Protein 7VQV (pdb70)

Solvent-accessible surface area: 7034 Å² total; per-residue (Å²): 190,151,162,158,149,177,113,79,44,5,78,74,7,120,36,46,128,47,2,55,116,23,6,66,91,100,58,5,1,0,0,1,0,31,7,107,140,18,43,69,0,83,131,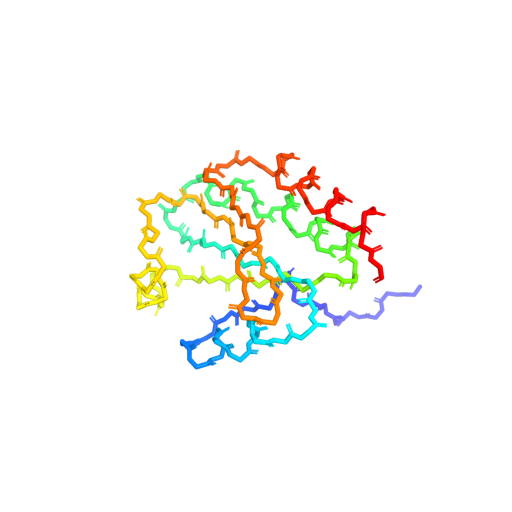11,51,86,40,1,63,121,1,20,94,95,16,115,93,10,41,9,0,34,0,24,11,98,161,11,64,69,0,14,142,119,44,100,20,165,56,59,2,6,6,10,0,0,76,57,43,114,104,79,28,68,4,69,23,38,122,25,106,51,4,59,89,68,0,76,76,44,38,169,113,82,215

Nearest PDB structures (foldseek):
  7vqv-assembly1_A  TM=1.009E+00  e=2.881E-25  synthetic construct
  7vql-assembly1_A  TM=9.375E-01  e=1.207E-21  synthetic construct
  7vu4-assembly1_A  TM=9.635E-01  e=1.104E-18  synthetic construct
  1r26-assembly1_A  TM=9.769E-01  e=4.269E-16  Trypanosoma brucei brucei
  3f3r-assembly1_A  TM=9.712E-01  e=1.912E-12  Saccharomyces cerevisiae

Sequence (115 aa):
VLEEDREPDFIEVNSLEEFDEIMSSMDILTVAWFWAEDCGPCKLIEEPLRKMAEEFPNVVFARVDADKNPEIVKKLNIKSLPTAVIARSGEYLGDVVGARPDLLREKVENILKNLE

Structure (mmCIF, N/CA/C/O backbone):
data_7VQV
#
_entry.id   7VQV
#
_cell.length_a   41.516
_cell.length_b   50.458
_cell.length_c   64.699
_cell.angle_alpha   90.000
_cell.angle_beta   90.000
_cell.angle_gamma   90.000
#
_symmetry.space_group_name_H-M   'P 21 21 21'
#
loop_
_entity.id
_entity.type
_entity.pdbx_description
1 polymer 'de novo designed protein'
2 non-polymer GLYCEROL
3 water water
#
loop_
_atom_site.group_PDB
_atom_site.id
_atom_site.type_symbol
_atom_site.label_atom_id
_atom_site.label_alt_id
_atom_site.label_comp_id
_atom_site.label_asym_id
_atom_site.label_entity_id
_atom_site.label_seq_id
_atom_site.pdbx_PDB_ins_code
_atom_site.Cartn_x
_atom_site.Cartn_y
_atom_site.Cartn_z
_atom_site.occupancy
_atom_site.B_iso_or_equiv
_atom_site.auth_seq_id
_atom_site.auth_comp_id
_atom_site.auth_asym_id
_atom_site.auth_atom_id
_atom_site.pdbx_PDB_model_num
ATOM 1 N N . VAL A 1 1 ? 9.613 -0.497 38.205 1.00 80.70 1 VAL A N 1
ATOM 2 C CA . VAL A 1 1 ? 8.258 0.129 38.212 1.00 78.27 1 VAL A CA 1
ATOM 3 C C . VAL A 1 1 ? 7.415 -0.547 37.122 1.00 79.79 1 VAL A C 1
ATOM 4 O O . VAL A 1 1 ? 7.865 -0.599 35.960 1.00 70.51 1 VAL A O 1
ATOM 8 N N . LEU A 1 2 ? 6.245 -1.069 37.496 1.00 86.86 2 LEU A N 1
ATOM 9 C CA . LEU A 1 2 ? 5.361 -1.870 36.607 1.00 93.80 2 LEU A CA 1
ATOM 10 C C . LEU A 1 2 ? 3.931 -1.326 36.696 1.00 93.30 2 LEU A C 1
ATOM 11 O O . LEU A 1 2 ? 3.080 -2.009 37.301 1.00 99.27 2 LEU A O 1
ATOM 16 N N . GLU A 1 3 ? 3.678 -0.142 36.129 1.00 90.89 3 GLU A N 1
ATOM 17 C CA . GLU A 1 3 ? 2.295 0.382 35.964 1.00 92.71 3 GLU A CA 1
ATOM 18 C C . GLU A 1 3 ? 1.636 -0.422 34.839 1.00 91.37 3 GLU A C 1
ATOM 19 O O . GLU A 1 3 ? 2.284 -0.602 33.788 1.00 81.48 3 GLU A O 1
ATOM 25 N N . GLU A 1 4 ? 0.393 -0.860 35.071 1.00 95.01 4 GLU A N 1
ATOM 26 C CA . GLU A 1 4 ? -0.241 -2.050 34.440 1.00 92.90 4 GLU A CA 1
ATOM 27 C C . GLU A 1 4 ? -1.226 -1.616 33.345 1.00 92.73 4 GLU A C 1
ATOM 28 O O . GLU A 1 4 ? -2.347 -1.183 33.682 1.00 94.69 4 GLU A O 1
ATOM 34 N N . ASP A 1 5 ? -0.804 -1.747 32.085 1.00 89.34 5 ASP A N 1
ATOM 35 C CA . ASP A 1 5 ? -1.606 -1.507 30.856 1.00 82.14 5 ASP A CA 1
ATOM 36 C C . ASP A 1 5 ? -0.914 -2.283 29.730 1.00 76.18 5 ASP A C 1
ATOM 37 O O . ASP A 1 5 ? 0.198 -1.881 29.353 1.00 79.62 5 ASP A O 1
ATOM 42 N N . ARG A 1 6 ? -1.512 -3.380 29.251 1.00 75.20 6 ARG A N 1
ATOM 43 C CA . ARG A 1 6 ? -0.794 -4.423 28.461 1.00 68.36 6 ARG A CA 1
ATOM 44 C C . ARG A 1 6 ? -1.096 -4.277 26.956 1.00 57.00 6 ARG A C 1
ATOM 45 O O . ARG A 1 6 ? -2.290 -4.134 26.568 1.00 52.63 6 ARG A O 1
ATOM 53 N N . GLU A 1 7 ? -0.039 -4.330 26.135 1.00 46.54 7 GLU A N 1
ATOM 54 C CA . GLU A 1 7 ? -0.133 -4.397 24.652 1.00 45.52 7 GLU A CA 1
ATOM 55 C C . GLU A 1 7 ? -0.870 -5.686 24.300 1.00 40.86 7 GLU A C 1
ATOM 56 O O . GLU A 1 7 ? -0.754 -6.699 24.995 1.00 41.54 7 GLU A O 1
ATOM 62 N N . PRO A 1 8 ? -1.683 -5.669 23.229 1.00 40.74 8 PRO A N 1
ATOM 63 C CA . PRO A 1 8 ? -2.353 -6.884 22.782 1.00 38.44 8 PRO A CA 1
ATOM 64 C C . PRO A 1 8 ? -1.317 -7.941 22.365 1.00 32.19 8 PRO A C 1
ATOM 65 O O . PRO A 1 8 ? -0.199 -7.599 21.941 1.00 31.74 8 PRO A O 1
ATOM 69 N N . ASP A 1 9 ? -1.680 -9.222 22.458 1.00 31.75 9 ASP A N 1
ATOM 70 C CA . ASP A 1 9 ? -0.754 -10.287 22.008 1.00 31.18 9 ASP A CA 1
ATOM 71 C C . ASP A 1 9 ? -0.462 -10.109 20.511 1.00 30.46 9 ASP A C 1
ATOM 72 O O . ASP A 1 9 ? 0.720 -10.316 20.116 1.00 31.32 9 ASP A O 1
ATOM 77 N N . PHE A 1 10 ? -1.500 -9.695 19.752 1.00 27.95 10 PHE A N 1
ATOM 78 C CA . PHE A 1 10 ? -1.473 -9.549 18.273 1.00 25.14 10 PHE A CA 1
ATOM 79 C C . PHE A 1 10 ? -2.316 -8.329 17.926 1.00 23.46 10 PHE A C 1
ATOM 80 O O . PHE A 1 10 ? -3.122 -7.963 18.773 1.00 27.56 10 PHE A O 1
ATOM 88 N N . ILE A 1 11 ? -2.264 -7.890 16.675 1.00 21.39 11 ILE A N 1
ATOM 89 C CA . ILE A 1 11 ? -3.336 -7.048 16.094 1.00 22.90 11 ILE A CA 1
ATOM 90 C C . ILE A 1 11 ? -4.506 -8.010 15.879 1.00 21.29 11 ILE A C 1
ATOM 91 O O . ILE A 1 11 ? -4.390 -8.939 15.024 1.00 21.44 11 ILE A O 1
ATOM 96 N N . GLU A 1 12 ? -5.605 -7.907 16.606 1.00 19.64 12 GLU A N 1
ATOM 97 C CA . GLU A 1 12 ? -6.742 -8.818 16.492 1.00 19.93 12 GLU A CA 1
ATOM 98 C C . GLU A 1 12 ? -7.625 -8.299 15.367 1.00 22.94 12 GLU A C 1
ATOM 99 O O . GLU A 1 12 ? -8.325 -7.284 15.524 1.00 24.97 12 GLU A O 1
ATOM 105 N N . VAL A 1 13 ? -7.616 -8.968 14.229 1.00 18.10 13 VAL A N 1
ATOM 106 C CA . VAL A 1 13 ? -8.356 -8.554 13.012 1.00 18.56 13 VAL A CA 1
ATOM 107 C C . VAL A 1 13 ? -9.865 -8.718 13.226 1.00 20.86 13 VAL A C 1
ATOM 108 O O . VAL A 1 13 ? -10.274 -9.756 13.724 1.00 23.99 13 VAL A O 1
ATOM 112 N N . ASN A 1 14 ? -10.629 -7.668 12.890 1.00 21.42 14 ASN A N 1
ATOM 113 C CA . ASN A 1 14 ? -12.088 -7.642 13.143 1.00 26.96 14 ASN A CA 1
ATOM 114 C C . ASN A 1 14 ? -12.877 -7.673 11.843 1.00 25.27 14 ASN A C 1
ATOM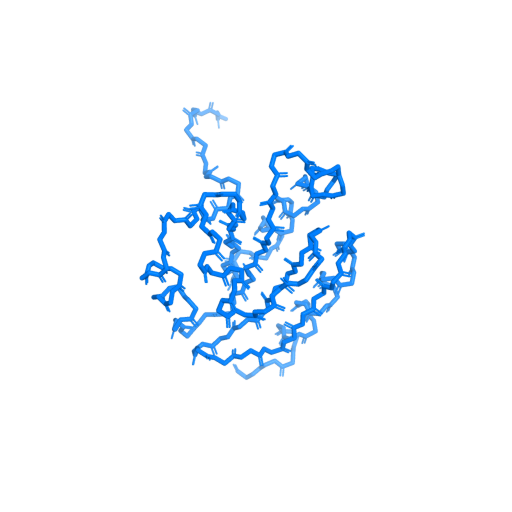 115 O O . ASN A 1 14 ? -14.099 -7.884 11.929 1.00 26.65 14 ASN A O 1
ATOM 120 N N . SER A 1 15 ? -12.264 -7.478 10.691 1.00 21.28 15 SER A N 1
ATOM 121 C CA . SER A 1 15 ? -12.997 -7.437 9.415 1.00 20.04 15 SER A CA 1
ATOM 122 C C . SER A 1 15 ? -12.084 -7.742 8.242 1.00 21.83 15 SER A C 1
ATOM 123 O O . SER A 1 15 ? -10.856 -7.606 8.303 1.00 19.55 15 SER A O 1
ATOM 126 N N . LEU A 1 16 ? -12.674 -8.094 7.122 1.00 22.19 16 LEU A N 1
ATOM 127 C CA . LEU A 1 16 ? -11.920 -8.290 5.885 1.00 21.15 16 LEU A CA 1
ATOM 128 C C . LEU A 1 16 ? -11.310 -6.960 5.431 1.00 19.83 16 LEU A C 1
ATOM 129 O O . LEU A 1 16 ? -10.170 -6.921 4.980 1.00 22.05 16 LEU A O 1
AT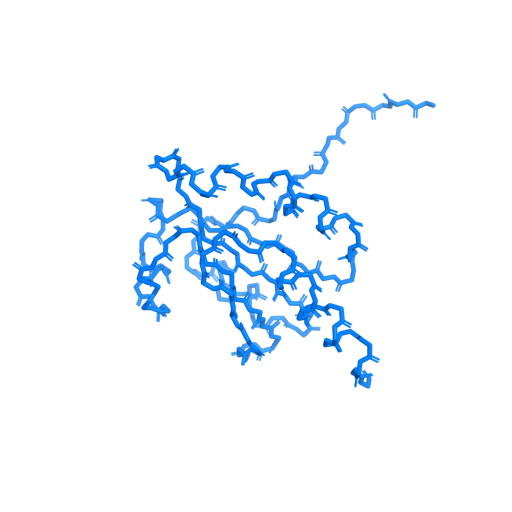OM 134 N N . GLU A 1 17 ? -12.049 -5.857 5.555 1.00 23.16 17 GLU A N 1
ATOM 135 C CA . GLU A 1 17 ? -11.510 -4.517 5.190 1.00 23.55 17 GLU A CA 1
ATOM 136 C C . GLU A 1 17 ? -10.237 -4.225 5.993 1.00 21.64 17 GLU A C 1
ATOM 137 O O . GLU A 1 17 ? -9.249 -3.750 5.426 1.00 22.21 17 GLU A O 1
ATOM 143 N N . GLU A 1 18 ? -10.318 -4.493 7.288 1.00 21.28 18 GLU A N 1
ATOM 144 C CA . GLU A 1 18 ? -9.149 -4.250 8.165 1.00 19.60 18 GLU A CA 1
ATOM 145 C C . GLU A 1 18 ? -7.990 -5.153 7.740 1.00 18.22 18 GLU A C 1
ATOM 146 O O . GLU A 1 18 ? -6.833 -4.705 7.661 1.00 18.71 18 GLU A O 1
ATOM 152 N N . PHE A 1 19 ? -8.261 -6.430 7.503 1.00 18.17 19 PHE A N 1
ATOM 153 C CA . PHE A 1 19 ? -7.252 -7.365 6.997 1.00 17.04 19 PHE A CA 1
ATOM 154 C C . PHE A 1 19 ? -6.528 -6.816 5.769 1.00 17.79 19 PHE A C 1
ATOM 155 O O . PHE A 1 19 ? -5.318 -6.776 5.730 1.00 17.80 19 PHE A O 1
ATOM 163 N N . ASP A 1 20 ? -7.314 -6.418 4.792 1.00 20.14 20 ASP A N 1
ATOM 164 C CA . ASP A 1 20 ? -6.716 -5.952 3.529 1.00 21.92 20 ASP A CA 1
ATOM 165 C C . 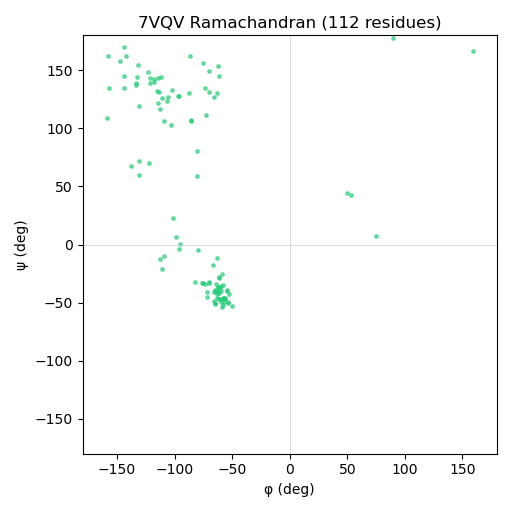ASP A 1 20 ? -5.919 -4.687 3.787 1.00 20.98 20 ASP A C 1
ATOM 166 O O . ASP A 1 20 ? -4.852 -4.548 3.236 1.00 22.66 20 ASP A O 1
ATOM 171 N N . GLU A 1 21 ? -6.394 -3.782 4.640 1.00 20.77 21 GLU A N 1
ATOM 172 C CA . GLU A 1 21 ? -5.633 -2.552 4.971 1.00 22.80 21 GLU A CA 1
ATOM 173 C C . GLU A 1 21 ? -4.295 -2.940 5.605 1.00 21.37 21 GLU A C 1
ATOM 174 O O . GLU A 1 21 ? -3.205 -2.405 5.247 1.00 22.17 21 GLU A O 1
ATOM 180 N N . ILE A 1 22 ? -4.293 -3.860 6.574 1.00 18.39 22 ILE A N 1
ATOM 181 C CA . ILE A 1 22 ? -3.032 -4.278 7.230 1.00 19.62 22 ILE A CA 1
ATOM 182 C C . ILE A 1 22 ? -2.077 -4.842 6.163 1.00 19.60 22 ILE A C 1
ATOM 183 O O . ILE A 1 22 ? -0.897 -4.494 6.121 1.00 20.95 22 ILE A O 1
ATOM 188 N N . MET A 1 23 ? -2.552 -5.809 5.408 1.00 20.33 23 MET A N 1
ATOM 189 C CA . MET A 1 23 ? -1.662 -6.538 4.489 1.00 21.39 23 MET A CA 1
ATOM 190 C C . MET A 1 23 ? -1.147 -5.628 3.358 1.00 23.73 23 MET A C 1
ATOM 191 O O . MET A 1 23 ? -0.101 -5.952 2.795 1.00 23.52 23 MET A O 1
ATOM 196 N N . SER A 1 24 ? -1.792 -4.487 3.122 1.00 20.96 24 SER A N 1
ATOM 197 C CA A SER A 1 24 ? -1.407 -3.482 2.079 0.50 22.46 24 SER A CA 1
ATOM 198 C CA B SER A 1 24 ? -1.345 -3.546 2.048 0.50 24.09 24 SER A CA 1
ATOM 199 C C . SER A 1 24 ? -0.203 -2.635 2.503 1.00 24.18 24 SER A C 1
ATOM 200 O O . SER A 1 24 ? 0.427 -1.992 1.622 1.00 25.77 24 SER A O 1
ATOM 205 N N . MET A 1 25 ? 0.128 -2.613 3.775 1.00 23.28 25 MET A N 1
ATOM 206 C CA . MET A 1 25 ? 1.166 -1.715 4.312 1.00 24.85 25 MET A CA 1
ATOM 207 C C . MET A 1 25 ? 2.557 -2.160 3.826 1.00 24.47 25 MET A C 1
ATOM 208 O O . MET A 1 25 ? 2.787 -3.393 3.678 1.00 23.67 25 MET A O 1
ATOM 213 N N . ASP A 1 26 ? 3.462 -1.200 3.670 1.00 24.97 26 ASP A N 1
ATOM 214 C CA . ASP A 1 26 ? 4.903 -1.413 3.363 1.00 25.38 26 ASP A CA 1
ATOM 215 C C . ASP A 1 26 ? 5.651 -1.761 4.634 1.00 27.90 26 ASP A C 1
ATOM 216 O O . ASP A 1 26 ? 6.579 -1.084 5.023 1.00 29.26 26 ASP A O 1
ATOM 221 N N . ILE A 1 27 ? 5.224 -2.851 5.280 1.00 21.54 27 ILE A N 1
ATOM 222 C CA . ILE A 1 27 ? 5.736 -3.344 6.563 1.00 23.33 27 ILE A CA 1
ATOM 223 C C . ILE A 1 27 ? 5.688 -4.862 6.413 1.00 20.67 27 ILE A C 1
ATOM 224 O O . ILE A 1 27 ? 4.658 -5.361 5.916 1.00 20.55 27 ILE A O 1
ATOM 229 N N . LEU A 1 28 ? 6.742 -5.527 6.810 1.00 20.20 28 LEU A N 1
ATOM 230 C CA . LEU A 1 28 ? 6.687 -7.005 6.825 1.00 19.83 28 LEU 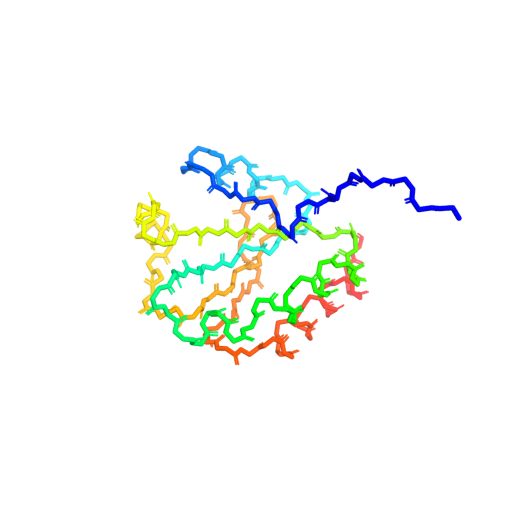A CA 1
ATOM 231 C C . LEU A 1 28 ? 5.601 -7.367 7.843 1.00 18.51 28 LEU A C 1
ATOM 232 O O . LEU A 1 28 ? 5.626 -6.888 8.994 1.00 21.13 28 LEU A O 1
ATOM 237 N N . THR A 1 29 ? 4.702 -8.239 7.423 1.00 18.58 29 THR A N 1
ATOM 238 C CA . THR A 1 29 ? 3.490 -8.593 8.224 1.00 18.01 29 THR A CA 1
ATOM 239 C C . THR A 1 29 ? 3.320 -10.123 8.242 1.00 17.60 29 THR A C 1
ATOM 240 O O . THR A 1 29 ? 3.535 -10.782 7.228 1.00 17.63 29 THR A O 1
ATOM 244 N N . VAL A 1 30 ? 2.998 -10.664 9.420 1.00 16.44 30 VAL A N 1
ATOM 245 C CA . VAL A 1 30 ? 2.588 -12.076 9.594 1.00 16.46 30 VAL A CA 1
ATOM 246 C C . VAL A 1 30 ? 1.128 -12.066 10.046 1.00 16.11 30 VAL A C 1
ATOM 247 O O . VAL A 1 30 ? 0.846 -11.424 11.096 1.00 18.79 30 VAL A O 1
ATOM 251 N N . ALA A 1 31 ? 0.273 -12.714 9.299 1.00 16.24 31 ALA A N 1
ATOM 252 C CA . ALA A 1 31 ? -1.112 -12.935 9.719 1.00 15.68 31 ALA A CA 1
ATOM 253 C C . ALA A 1 31 ? -1.291 -14.407 10.003 1.00 17.49 31 ALA A C 1
ATOM 254 O O . ALA A 1 31 ? -0.942 -15.191 9.110 1.00 17.41 31 ALA A O 1
ATOM 256 N N . TRP A 1 32 ? -1.774 -14.748 11.177 1.00 16.15 32 TRP A N 1
ATOM 257 C CA . TRP A 1 32 ? -1.989 -16.166 11.453 1.00 15.97 32 TRP A CA 1
ATOM 258 C C . TRP A 1 32 ? -3.438 -16.413 11.829 1.00 16.04 32 TRP A C 1
ATOM 259 O O . TRP A 1 32 ? -4.124 -15.499 12.313 1.00 15.75 32 TRP A O 1
ATOM 270 N N . PHE A 1 33 ? -3.907 -17.595 11.472 1.00 16.44 33 PHE A N 1
ATOM 271 C CA . PHE A 1 33 ? -5.315 -18.022 11.515 1.00 16.12 33 PHE A CA 1
ATOM 272 C C . PHE A 1 33 ? -5.501 -18.991 12.662 1.00 18.16 33 PHE A C 1
ATOM 273 O O . PHE A 1 33 ? -4.795 -20.009 12.722 1.00 17.78 33 PHE A O 1
ATOM 281 N N . TRP A 1 34 ? -6.419 -18.651 13.541 1.00 18.31 34 TRP A N 1
ATOM 282 C CA . TRP A 1 34 ? -6.669 -19.301 14.839 1.00 18.87 34 TRP A CA 1
ATOM 283 C C . TRP A 1 34 ? -8.152 -19.576 14.996 1.00 19.87 34 TRP A C 1
ATOM 284 O O . TRP A 1 34 ? -8.981 -18.858 14.482 1.00 20.30 34 TRP A O 1
ATOM 295 N N . ALA A 1 35 ? -8.477 -20.568 15.799 1.00 20.82 35 ALA A N 1
ATOM 296 C CA . ALA A 1 35 ? -9.873 -20.810 16.235 1.00 22.48 35 ALA A CA 1
ATOM 297 C C . ALA A 1 35 ? -9.839 -21.312 17.686 1.00 23.50 35 ALA A C 1
ATOM 298 O O . ALA A 1 35 ? -8.933 -22.111 18.055 1.00 24.65 35 ALA A O 1
ATOM 300 N N . GLU A 1 36 ? -10.851 -20.919 18.445 1.00 27.18 36 GLU A N 1
ATOM 301 C CA . GLU A 1 36 ? -10.997 -21.300 19.876 1.00 28.30 36 GLU A CA 1
ATOM 302 C C . GLU A 1 36 ? -11.039 -22.826 20.006 1.00 26.85 36 GLU A C 1
ATOM 303 O O . GLU A 1 36 ? -10.510 -23.310 21.021 1.00 29.62 36 GLU A O 1
ATOM 309 N N . ASP A 1 37 ? -11.620 -23.571 19.068 1.00 25.02 37 ASP A N 1
ATOM 310 C CA . ASP A 1 37 ? -11.784 -25.047 19.193 1.00 29.17 37 ASP A CA 1
ATOM 311 C C . ASP A 1 37 ? -10.729 -25.805 18.372 1.00 24.01 37 ASP A C 1
ATOM 312 O O . ASP A 1 37 ? -10.996 -26.922 17.900 1.00 28.30 37 ASP A O 1
ATOM 317 N N . CYS A 1 38 ? -9.608 -25.160 18.079 1.00 24.85 38 CYS A N 1
ATOM 318 C CA . CYS A 1 38 ? -8.448 -25.749 17.345 1.00 22.05 38 CYS A CA 1
ATOM 319 C C . CYS A 1 38 ? -7.295 -25.939 18.327 1.00 21.43 38 CYS A C 1
ATOM 320 O O . CYS A 1 38 ? -6.690 -24.964 18.848 1.00 22.11 38 CYS A O 1
ATOM 323 N N . GLY A 1 39 ? -7.044 -27.201 18.710 1.00 22.48 39 GLY A N 1
ATOM 324 C CA . GLY A 1 39 ? -6.006 -27.491 19.698 1.00 21.42 39 GLY A CA 1
ATOM 325 C C . GLY A 1 39 ? -4.615 -26.986 19.269 1.00 18.92 39 GLY A C 1
ATOM 326 O O . GLY A 1 39 ? -3.984 -26.316 20.059 1.00 21.11 39 GLY A O 1
ATOM 327 N N . PRO A 1 40 ? -4.167 -27.355 18.051 1.00 20.95 40 PRO A N 1
ATOM 328 C CA . PRO A 1 40 ? -2.846 -26.911 17.584 1.00 21.38 40 PRO A CA 1
ATOM 329 C C . PRO A 1 40 ? -2.754 -25.384 17.478 1.00 22.85 40 PRO A C 1
ATOM 330 O O . PRO A 1 40 ? -1.665 -24.866 17.706 1.00 22.50 40 PRO A O 1
ATOM 334 N N . CYS A 1 41 ? -3.864 -24.700 17.237 1.00 21.70 41 CYS A N 1
ATOM 335 C CA . CYS A 1 41 ? -3.879 -23.207 17.238 1.00 23.55 41 CYS A CA 1
ATOM 336 C C . CYS A 1 41 ? -3.570 -22.688 18.629 1.00 21.30 41 CYS A C 1
ATOM 337 O O . CYS A 1 41 ? -2.782 -21.770 18.776 1.00 23.96 41 CYS A O 1
ATOM 340 N N . LYS A 1 42 ? -4.270 -23.191 19.659 1.00 21.37 42 LYS A N 1
ATOM 341 C CA . LYS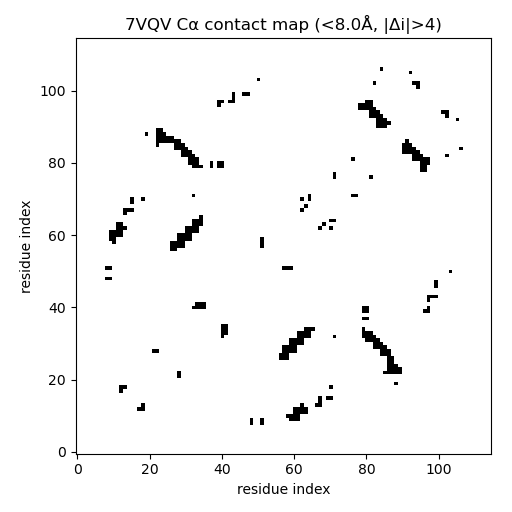 A 1 42 ? -4.023 -22.792 21.046 1.00 22.48 42 LYS A CA 1
ATOM 342 C C . LYS A 1 42 ? -2.612 -23.157 21.474 1.00 21.33 42 LYS A C 1
ATOM 343 O O . LYS A 1 42 ? -2.018 -22.419 22.233 1.00 23.01 42 LYS A O 1
ATOM 349 N N . LEU A 1 43 ? -2.121 -24.306 21.001 1.00 21.99 43 LEU A N 1
ATOM 350 C CA . LEU A 1 43 ? -0.753 -24.801 21.345 1.00 23.19 43 LEU A CA 1
ATOM 351 C C . LEU A 1 43 ? 0.273 -23.721 21.015 1.00 23.91 43 LEU A C 1
ATOM 352 O O . LEU A 1 43 ? 1.181 -23.528 21.814 1.00 23.68 43 LEU A O 1
ATOM 357 N N . ILE A 1 44 ? 0.129 -23.007 19.888 1.00 21.91 44 ILE A N 1
ATOM 358 C CA . ILE A 1 44 ? 1.220 -22.107 19.435 1.00 21.45 44 ILE A CA 1
ATOM 359 C C . ILE A 1 44 ? 0.946 -20.649 19.824 1.00 22.74 44 ILE A C 1
ATOM 360 O O . ILE A 1 44 ? 1.738 -19.803 19.383 1.00 22.29 44 ILE A O 1
ATOM 365 N N . GLU A 1 45 ? -0.094 -20.348 20.591 1.00 22.27 45 GLU A N 1
ATOM 366 C CA . GLU A 1 45 ? -0.412 -18.952 21.013 1.00 23.35 45 GLU A CA 1
ATOM 367 C C . GLU A 1 45 ? 0.790 -18.301 21.679 1.00 24.32 45 GLU A C 1
ATOM 368 O O . GLU A 1 45 ? 1.188 -17.207 21.282 1.00 23.72 45 GLU A O 1
ATOM 374 N N . GLU A 1 46 ? 1.403 -18.978 22.654 1.00 26.56 46 GLU A N 1
ATOM 375 C CA . GLU A 1 46 ? 2.493 -18.345 23.434 1.00 30.84 46 GLU A CA 1
ATOM 376 C C . GLU A 1 46 ? 3.750 -18.210 22.581 1.00 26.72 46 GLU A C 1
ATOM 377 O O . GLU A 1 46 ? 4.351 -17.137 22.567 1.00 26.39 46 GLU A O 1
ATOM 383 N N . PRO A 1 47 ? 4.200 -19.229 21.804 1.00 25.59 47 PRO A N 1
ATOM 384 C CA . PRO A 1 47 ? 5.312 -19.041 20.886 1.00 25.43 47 PRO A CA 1
ATOM 385 C C . PRO A 1 47 ? 5.076 -17.865 19.929 1.00 27.15 47 PRO A C 1
ATOM 386 O O . PRO A 1 47 ? 5.980 -17.132 19.659 1.00 25.50 47 PRO A O 1
ATOM 390 N N . LEU A 1 48 ? 3.839 -17.691 19.439 1.00 22.92 48 LEU A N 1
ATOM 391 C CA . LEU A 1 48 ? 3.621 -16.566 18.495 1.00 22.08 48 LEU A CA 1
ATOM 392 C C . LEU A 1 48 ? 3.587 -15.225 19.229 1.00 20.62 48 LEU A C 1
ATOM 393 O O . LEU A 1 48 ? 4.121 -14.266 18.676 1.00 21.43 48 LEU A O 1
ATOM 398 N N . ARG A 1 49 ? 3.090 -15.158 20.448 1.00 24.65 49 ARG A N 1
ATOM 399 C CA . ARG A 1 49 ? 3.116 -13.925 21.273 1.00 25.72 49 ARG A CA 1
ATOM 400 C C . ARG A 1 49 ? 4.582 -13.525 21.499 1.00 24.90 49 ARG A C 1
ATOM 401 O O . ARG A 1 49 ? 4.916 -12.349 21.334 1.00 27.05 49 ARG A O 1
ATOM 409 N N . LYS A 1 50 ? 5.424 -14.483 21.873 1.00 26.88 50 LYS A N 1
ATOM 410 C CA . LYS A 1 50 ? 6.872 -14.247 22.078 1.00 28.82 50 LYS A CA 1
ATOM 411 C C . LYS A 1 50 ? 7.551 -13.802 20.789 1.00 27.69 50 LYS A C 1
ATOM 412 O O . LYS A 1 50 ? 8.375 -12.861 20.833 1.00 29.72 50 LYS A O 1
ATOM 418 N N . MET A 1 51 ? 7.191 -14.420 19.661 1.00 26.46 51 MET A N 1
ATOM 419 C CA . MET A 1 51 ? 7.777 -14.098 18.361 1.00 23.96 51 MET A CA 1
ATOM 420 C C . MET A 1 51 ? 7.463 -12.629 18.004 1.00 24.07 51 MET A C 1
ATOM 421 O O . MET A 1 51 ? 8.354 -11.930 17.478 1.00 23.75 51 MET A O 1
ATOM 426 N N . ALA A 1 52 ? 6.267 -12.135 18.300 1.00 24.08 52 ALA A N 1
ATOM 427 C CA . ALA A 1 52 ? 5.908 -10.731 18.003 1.00 26.13 52 ALA A CA 1
ATOM 428 C C . ALA A 1 52 ? 6.784 -9.787 18.827 1.00 28.58 52 ALA A C 1
ATOM 429 O O . ALA A 1 52 ? 7.269 -8.778 18.270 1.00 29.16 52 ALA A O 1
ATOM 431 N N . GLU A 1 53 ? 7.126 -10.212 20.044 1.00 28.78 53 GLU A N 1
ATOM 432 C CA . GLU A 1 53 ? 7.977 -9.370 20.923 1.00 29.45 53 GLU A CA 1
ATOM 433 C C . GLU A 1 53 ? 9.407 -9.415 20.397 1.00 30.69 53 GLU A C 1
ATOM 434 O O . GLU A 1 53 ? 10.109 -8.388 20.497 1.00 32.83 53 GLU A O 1
ATOM 440 N N . GLU A 1 54 ? 9.838 -10.541 19.846 1.00 28.60 54 GLU A N 1
ATOM 441 C CA . GLU A 1 54 ? 11.208 -10.789 19.368 1.00 29.78 54 GLU A CA 1
ATOM 442 C C . GLU A 1 54 ? 11.460 -9.959 18.118 1.00 29.17 54 GLU A C 1
ATOM 443 O O . GLU A 1 54 ? 12.572 -9.578 17.930 1.00 31.39 54 GLU A O 1
ATOM 449 N N . PHE A 1 55 ? 10.434 -9.709 17.266 1.00 25.86 55 PHE A N 1
ATOM 450 C CA . PHE A 1 55 ? 10.547 -8.997 15.978 1.00 27.85 55 PHE A CA 1
ATOM 451 C C . PHE A 1 55 ? 9.624 -7.789 15.987 1.00 29.25 55 PHE A C 1
ATOM 452 O O . PHE A 1 55 ? 8.601 -7.765 15.288 1.00 24.86 55 PHE A O 1
ATOM 460 N N . PRO A 1 56 ? 9.935 -6.743 16.782 1.00 27.28 56 PRO A N 1
ATOM 461 C CA . PRO A 1 56 ? 9.102 -5.547 16.803 1.00 28.95 56 PRO A CA 1
ATOM 462 C C . PRO A 1 56 ? 9.051 -4.790 15.470 1.00 24.18 56 PRO A C 1
ATOM 463 O O . PRO A 1 56 ? 8.146 -4.016 15.330 1.00 26.58 56 PRO A O 1
ATOM 467 N N . ASN A 1 57 ? 9.896 -5.083 14.477 1.00 24.83 57 ASN A N 1
ATOM 468 C CA . ASN A 1 57 ? 9.894 -4.480 13.143 1.00 25.36 57 ASN A CA 1
ATOM 469 C C . ASN A 1 57 ? 8.816 -5.108 12.236 1.00 24.96 57 ASN A C 1
ATOM 470 O O . ASN A 1 57 ? 8.647 -4.684 11.083 1.00 28.96 57 ASN A O 1
ATOM 475 N N . VAL A 1 58 ? 8.138 -6.138 12.750 1.00 21.19 58 VAL A N 1
ATOM 476 C CA . VAL A 1 58 ? 7.156 -6.942 11.995 1.00 20.76 58 VAL A CA 1
ATOM 477 C C . VAL A 1 58 ? 5.800 -6.797 12.664 1.00 19.98 58 VAL A C 1
ATOM 478 O O . VAL A 1 58 ? 5.676 -6.802 13.866 1.00 21.49 58 VAL A O 1
ATOM 482 N N . VAL A 1 59 ? 4.748 -6.680 11.851 1.00 18.33 59 VAL A N 1
ATOM 483 C CA . VAL A 1 59 ? 3.373 -6.668 12.401 1.00 19.84 59 VAL A CA 1
ATOM 484 C C . VAL A 1 59 ? 2.921 -8.122 12.489 1.00 20.16 59 VAL A C 1
ATOM 485 O O . VAL A 1 59 ? 2.941 -8.803 11.439 1.00 19.98 59 VAL A O 1
ATOM 489 N N . PHE A 1 60 ? 2.397 -8.517 13.647 1.00 18.42 60 PHE A N 1
ATOM 490 C CA . PHE A 1 60 ? 1.766 -9.839 13.847 1.00 18.18 60 PHE A CA 1
ATOM 491 C C . PHE A 1 60 ? 0.288 -9.634 14.084 1.00 19.29 60 PHE A C 1
ATOM 492 O O . PHE A 1 60 ? -0.073 -8.980 15.090 1.00 21.26 60 PHE A O 1
ATOM 500 N N . ALA A 1 61 ? -0.522 -10.160 13.165 1.00 16.54 61 ALA A N 1
ATOM 501 C CA . ALA A 1 61 ? -1.980 -10.044 13.222 1.00 17.37 61 ALA A CA 1
ATOM 502 C C . ALA A 1 61 ? -2.590 -11.422 13.340 1.00 17.60 61 ALA A C 1
ATOM 503 O O . ALA A 1 61 ? -2.063 -12.389 12.793 1.00 20.23 61 ALA A O 1
ATOM 505 N N . ARG A 1 62 ? -3.642 -11.529 14.119 1.00 15.70 62 ARG A N 1
ATOM 506 C CA . ARG A 1 62 ? -4.362 -12.785 14.312 1.00 16.27 62 ARG A CA 1
ATOM 507 C C . ARG A 1 62 ? -5.756 -12.637 13.703 1.00 16.67 62 ARG A C 1
ATOM 508 O O . ARG A 1 62 ? -6.523 -11.709 14.069 1.00 17.44 62 ARG A O 1
ATOM 516 N N . VAL A 1 63 ? -6.130 -13.619 12.900 1.00 16.43 63 VAL A N 1
ATOM 517 C CA . VAL A 1 63 ? -7.492 -13.764 12.366 1.00 16.44 63 VAL A CA 1
ATOM 518 C C . VAL A 1 63 ? -8.168 -14.887 13.106 1.00 16.46 63 VAL A C 1
ATOM 519 O O . VAL A 1 63 ? -7.665 -16.015 13.119 1.00 16.73 63 VAL A O 1
ATOM 523 N N . ASP A 1 64 ? -9.342 -14.606 13.657 1.00 18.12 64 ASP A N 1
ATOM 524 C CA . ASP A 1 64 ? -10.197 -15.636 14.271 1.00 18.67 64 ASP A CA 1
ATOM 525 C C . ASP A 1 64 ? -11.036 -16.240 13.151 1.00 17.64 64 ASP A C 1
ATOM 526 O O . ASP A 1 64 ? -11.922 -15.559 12.566 1.00 18.35 64 ASP A O 1
ATOM 531 N N . ALA A 1 65 ? -10.720 -17.471 12.754 1.00 18.35 65 ALA A N 1
ATOM 532 C CA . ALA A 1 65 ? -11.336 -18.136 11.621 1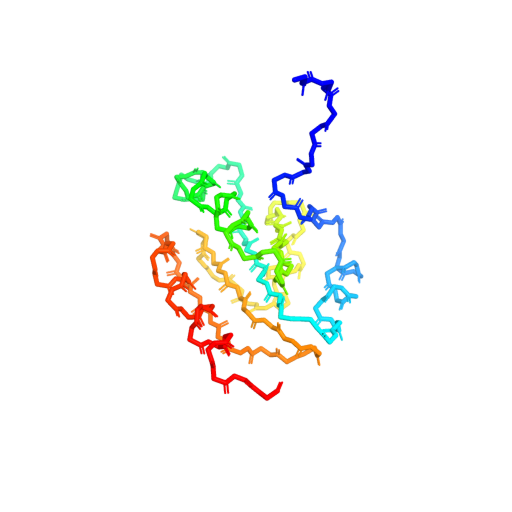.00 18.26 65 ALA A CA 1
ATOM 533 C C . ALA A 1 65 ? -12.844 -18.321 11.835 1.00 19.24 65 ALA A C 1
ATOM 534 O O . ALA A 1 65 ? -13.570 -18.465 10.850 1.00 22.40 65 ALA A O 1
ATOM 536 N N . ASP A 1 66 ? -13.297 -18.444 13.073 1.00 21.56 66 ASP A N 1
ATOM 537 C CA . ASP A 1 66 ? -14.757 -18.580 13.321 1.00 23.53 66 ASP A CA 1
ATOM 538 C C . ASP A 1 66 ? -15.458 -17.247 13.180 1.00 24.54 66 ASP A C 1
ATOM 539 O O . ASP A 1 66 ? -16.594 -17.269 12.714 1.00 28.48 66 ASP A O 1
ATOM 544 N N . LYS A 1 67 ? -14.830 -16.139 13.516 1.00 20.90 67 LYS A N 1
ATOM 545 C CA . LYS A 1 67 ? -15.471 -14.807 13.449 1.00 23.11 67 LYS A CA 1
ATOM 546 C C . LYS A 1 67 ? -15.387 -14.287 12.024 1.00 22.48 67 LYS A C 1
ATOM 547 O O . LYS A 1 67 ? -16.288 -13.534 11.606 1.00 25.52 67 LYS A O 1
ATOM 553 N N . ASN A 1 68 ? -14.320 -14.623 11.284 1.00 19.80 68 ASN A N 1
ATOM 554 C CA . ASN A 1 68 ? -14.064 -14.012 9.964 1.00 19.46 68 ASN A CA 1
ATOM 555 C C . ASN A 1 68 ? -13.768 -15.107 8.945 1.00 18.33 68 ASN A C 1
ATOM 556 O O . ASN A 1 68 ? -12.697 -15.114 8.296 1.00 18.17 68 ASN A O 1
ATOM 561 N N . PRO A 1 69 ? -14.724 -16.036 8.734 1.00 19.43 69 PRO A N 1
ATOM 562 C CA . PRO A 1 69 ? -14.534 -17.105 7.749 1.00 20.75 69 PRO A CA 1
ATOM 563 C C . PRO A 1 69 ? -14.298 -16.568 6.329 1.00 18.63 69 PRO A C 1
ATOM 564 O O . PRO A 1 69 ? -13.652 -17.265 5.523 1.00 21.72 69 PRO A O 1
ATOM 568 N N . GLU A 1 70 ? -14.781 -15.352 6.030 1.00 18.92 70 GLU A N 1
ATOM 569 C CA . GLU A 1 70 ? -14.563 -14.737 4.713 1.00 19.11 70 GLU A CA 1
ATOM 570 C C . GLU A 1 70 ? -13.070 -14.568 4.432 1.00 17.86 70 GLU A C 1
ATOM 571 O O . GLU A 1 70 ? -12.633 -14.640 3.288 1.00 19.22 70 GLU A O 1
ATOM 577 N N . ILE A 1 71 ? -12.246 -14.256 5.458 1.00 17.41 71 ILE A N 1
ATOM 578 C CA . ILE A 1 71 ? -10.805 -14.073 5.215 1.00 17.73 71 ILE A CA 1
ATOM 579 C C . ILE A 1 71 ? -10.166 -15.442 4.925 1.00 16.69 71 ILE A C 1
ATOM 580 O O . ILE A 1 71 ? -9.281 -15.529 4.053 1.00 17.64 71 ILE A O 1
ATOM 585 N N . VAL A 1 72 ? -10.577 -16.463 5.675 1.00 18.00 72 VAL A N 1
ATOM 586 C CA . VAL A 1 72 ? -10.153 -17.856 5.415 1.00 18.05 72 VAL A CA 1
ATOM 587 C C . VAL A 1 72 ? -10.450 -18.217 3.943 1.00 18.18 72 VAL A C 1
ATOM 588 O O . VAL A 1 72 ? -9.593 -18.766 3.282 1.00 20.15 72 VAL A O 1
ATOM 592 N N . LYS A 1 73 ? -11.663 -17.944 3.504 1.00 19.95 73 LYS A N 1
ATOM 593 C CA . LYS A 1 73 ? -12.038 -18.340 2.125 1.00 20.49 73 LYS A CA 1
ATOM 594 C C . LYS A 1 73 ? -11.308 -17.497 1.094 1.00 19.78 73 LYS A C 1
ATOM 595 O O . LYS A 1 73 ? -10.936 -18.007 0.047 1.00 22.70 73 LYS A O 1
ATOM 601 N N . LYS A 1 74 ? -11.036 -16.237 1.391 1.00 18.53 74 LYS A N 1
ATOM 602 C CA . LYS A 1 74 ? -10.334 -15.380 0.430 1.00 18.87 74 LYS A CA 1
ATOM 603 C C . LYS A 1 74 ? -8.931 -15.902 0.118 1.00 18.68 74 LYS A C 1
ATOM 604 O O . LYS A 1 74 ? -8.520 -15.888 -1.059 1.00 21.45 74 LYS A O 1
ATOM 610 N N . LEU A 1 75 ? -8.254 -16.456 1.130 1.00 19.33 75 LEU A N 1
ATOM 611 C CA . LEU A 1 75 ? -6.913 -17.049 0.945 1.00 20.22 75 LEU A CA 1
ATOM 612 C C . LEU A 1 75 ? -6.981 -18.556 0.724 1.00 22.35 75 LEU A C 1
ATOM 613 O O . LEU A 1 75 ? -5.912 -19.162 0.533 1.00 24.55 75 LEU A O 1
ATOM 618 N N . ASN A 1 76 ? -8.172 -19.138 0.705 1.00 21.62 76 ASN A N 1
ATOM 619 C CA . ASN A 1 76 ? -8.383 -20.592 0.540 1.00 23.09 76 ASN A CA 1
ATOM 620 C C . ASN A 1 76 ? -7.542 -21.335 1.581 1.00 23.98 76 ASN A C 1
ATOM 621 O O . ASN A 1 76 ? -6.932 -22.355 1.235 1.00 25.18 76 ASN A O 1
ATOM 626 N N . ILE A 1 77 ? -7.516 -20.860 2.824 1.00 22.21 77 ILE A N 1
ATOM 627 C CA . ILE A 1 77 ? -6.870 -21.557 3.974 1.00 23.83 77 ILE A CA 1
ATOM 628 C C . ILE A 1 77 ? -7.648 -22.865 4.238 1.00 26.04 77 ILE A C 1
ATOM 629 O O . ILE A 1 77 ? -8.886 -22.850 4.392 1.00 26.61 77 ILE A O 1
ATOM 634 N N . LYS A 1 78 ? -6.936 -23.997 4.277 1.00 28.81 78 LYS A N 1
ATOM 635 C CA . LYS A 1 78 ? -7.582 -25.331 4.434 1.00 32.25 78 LYS A CA 1
ATOM 636 C C . LYS A 1 78 ? -7.283 -25.980 5.782 1.00 32.41 78 LYS A C 1
ATOM 637 O O . LYS A 1 78 ? -7.978 -26.951 6.128 1.00 34.27 78 LYS A O 1
ATOM 643 N N . SER A 1 79 ? -6.232 -25.585 6.470 1.00 25.23 79 SER A N 1
ATOM 644 C CA . SER A 1 79 ? -5.749 -26.212 7.730 1.00 24.50 79 SER A CA 1
ATOM 645 C C . SER A 1 79 ? -5.477 -25.094 8.709 1.00 22.89 79 SER A C 1
ATOM 646 O O . SER A 1 79 ? -4.929 -24.055 8.248 1.00 23.74 79 SER A O 1
ATOM 649 N N . LEU A 1 80 ? -5.844 -25.271 9.964 1.00 21.15 80 LEU A N 1
ATOM 650 C CA . LEU A 1 80 ? -5.505 -24.327 11.054 1.00 18.94 80 LEU A CA 1
ATOM 651 C C . LEU A 1 80 ? -4.581 -24.996 12.054 1.00 20.34 80 LEU A C 1
ATOM 652 O O . LEU A 1 80 ? -4.754 -26.189 12.396 1.00 22.55 80 LEU A O 1
ATOM 657 N N . PRO A 1 81 ? -3.610 -24.287 12.636 1.00 18.42 81 PRO A N 1
ATOM 658 C CA . PRO A 1 81 ? -3.261 -22.919 12.229 1.00 17.52 81 PRO A CA 1
ATOM 659 C C . PRO A 1 81 ? -2.472 -22.825 10.924 1.00 19.20 81 PRO A C 1
ATOM 660 O O . PRO A 1 81 ? -1.851 -23.806 10.490 1.00 20.11 81 PRO A O 1
ATOM 664 N N . THR A 1 82 ? -2.568 -21.669 10.289 1.00 19.50 82 THR A N 1
ATOM 665 C CA . THR A 1 82 ? -1.738 -21.287 9.123 1.00 17.70 82 THR A CA 1
ATOM 666 C C . THR A 1 82 ? -1.231 -19.878 9.393 1.00 16.55 82 THR A C 1
ATOM 667 O O . THR A 1 82 ? -1.998 -19.059 9.925 1.00 18.60 82 THR A O 1
ATOM 671 N N . ALA A 1 83 ? -0.008 -19.593 8.967 1.00 16.82 83 ALA A N 1
ATOM 672 C CA . ALA A 1 83 ? 0.517 -18.223 9.012 1.00 16.59 83 ALA A CA 1
ATOM 673 C C . ALA A 1 83 ? 0.889 -17.819 7.608 1.00 19.62 83 ALA A C 1
ATOM 674 O O . ALA A 1 83 ? 1.483 -18.650 6.870 1.00 20.14 83 ALA A O 1
ATOM 676 N N . VAL A 1 84 ? 0.592 -16.587 7.224 1.00 18.27 84 VAL A N 1
ATOM 677 C CA . VAL A 1 84 ? 0.965 -16.054 5.885 1.00 18.73 84 VAL A CA 1
ATOM 678 C C . VAL A 1 84 ? 1.824 -14.834 6.133 1.00 18.10 84 VAL A C 1
ATOM 679 O O . VAL A 1 84 ? 1.616 -14.089 7.115 1.00 19.36 84 VAL A O 1
ATOM 683 N N . ILE A 1 85 ? 2.822 -14.619 5.302 1.00 18.26 85 ILE A N 1
ATOM 684 C CA . ILE A 1 85 ? 3.787 -13.517 5.449 1.00 18.42 85 ILE A CA 1
ATOM 685 C C . ILE A 1 85 ? 3.570 -12.634 4.238 1.00 17.32 85 ILE A C 1
ATOM 686 O O . ILE A 1 85 ? 3.393 -13.191 3.106 1.00 19.50 85 ILE A O 1
ATOM 691 N N . ALA A 1 86 ? 3.455 -11.345 4.454 1.00 17.44 86 ALA A N 1
ATOM 692 C CA . ALA A 1 86 ? 3.110 -10.389 3.385 1.00 19.15 86 ALA A CA 1
ATOM 693 C C . ALA A 1 86 ? 3.879 -9.088 3.540 1.00 20.04 86 ALA A C 1
ATOM 694 O O . ALA A 1 86 ? 4.355 -8.730 4.644 1.00 19.42 86 ALA A O 1
ATOM 696 N N . ARG A 1 87 ? 3.912 -8.335 2.431 1.00 20.41 87 ARG A N 1
ATOM 697 C CA . ARG A 1 87 ? 4.355 -6.939 2.463 1.00 23.37 87 ARG A CA 1
ATOM 698 C C . ARG A 1 87 ? 3.756 -6.224 1.257 1.00 24.48 87 ARG A C 1
ATOM 699 O O . ARG A 1 87 ? 3.813 -6.771 0.164 1.00 22.91 87 ARG A O 1
ATOM 707 N N . SER A 1 88 ? 3.213 -5.032 1.462 1.00 23.11 88 SER A N 1
ATOM 708 C CA . SER A 1 88 ? 2.645 -4.219 0.356 1.00 25.31 88 SER A CA 1
ATOM 709 C C . SER A 1 88 ? 1.692 -5.046 -0.511 1.00 24.38 88 SER A C 1
ATOM 710 O O . SER A 1 88 ? 1.693 -4.920 -1.771 1.00 26.01 88 SER A O 1
ATOM 713 N N . GLY A 1 89 ? 0.814 -5.834 0.083 1.00 22.89 89 GLY A N 1
ATOM 714 C CA . GLY A 1 89 ? -0.207 -6.597 -0.616 1.00 24.69 89 GLY A CA 1
ATOM 715 C C . GLY A 1 89 ? 0.325 -7.819 -1.343 1.00 25.28 89 GLY A C 1
ATOM 716 O O . GLY A 1 89 ? -0.435 -8.496 -2.000 1.00 26.85 89 GLY A O 1
ATOM 717 N N . GLU A 1 90 ? 1.605 -8.154 -1.146 1.00 21.59 90 GLU A N 1
ATOM 718 C CA . GLU A 1 90 ? 2.155 -9.343 -1.809 1.00 22.30 90 GLU A CA 1
ATOM 719 C C . GLU A 1 90 ? 2.463 -10.393 -0.759 1.00 20.99 90 GLU A C 1
ATOM 720 O O . GLU A 1 90 ? 3.022 -10.007 0.288 1.00 22.86 90 GLU A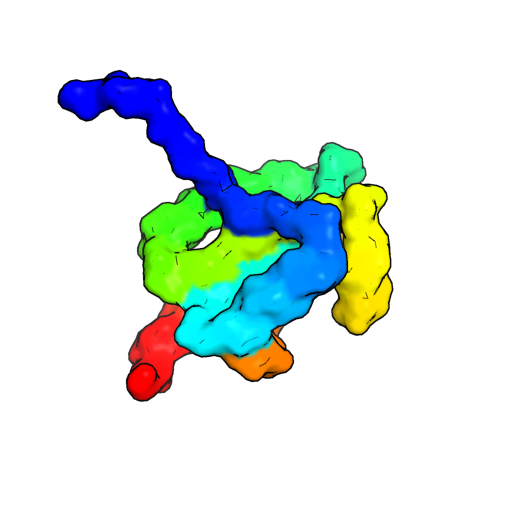 O 1
ATOM 726 N N . TYR A 1 91 ? 2.258 -11.639 -1.095 1.00 21.85 91 TYR A N 1
ATOM 727 C CA . TYR A 1 91 ? 2.505 -12.804 -0.203 1.00 29.10 91 TYR A CA 1
ATOM 728 C C . TYR A 1 91 ? 3.862 -13.419 -0.455 1.00 21.23 91 TYR A C 1
ATOM 729 O O . TYR A 1 91 ? 4.259 -13.581 -1.626 1.00 23.26 91 TYR A O 1
ATOM 738 N N . LEU A 1 92 ? 4.574 -13.539 0.657 1.00 20.65 92 LEU A N 1
ATOM 739 C CA . LEU A 1 92 ? 6.034 -13.820 0.631 1.00 21.68 92 LEU A CA 1
ATOM 740 C C . LEU A 1 92 ? 6.288 -15.243 1.110 1.00 26.03 92 LEU A C 1
ATOM 741 O O . LEU A 1 92 ? 7.465 -15.636 1.090 1.00 29.29 92 LEU A O 1
ATOM 746 N N . GLY A 1 93 ? 5.308 -15.938 1.646 1.00 23.49 93 GLY A N 1
ATOM 747 C CA . GLY A 1 93 ? 5.534 -17.284 2.186 1.00 23.79 93 GLY A CA 1
ATOM 748 C C . GLY A 1 93 ? 4.442 -17.649 3.161 1.00 22.29 93 GLY A C 1
ATOM 749 O O . GLY A 1 93 ? 3.652 -16.770 3.538 1.00 22.20 93 GLY A O 1
ATOM 750 N N . ASP A 1 94 ? 4.351 -18.919 3.513 1.00 23.73 94 ASP A N 1
ATOM 751 C CA . ASP A 1 94 ? 3.321 -19.398 4.456 1.00 21.76 94 ASP A CA 1
ATOM 752 C C . ASP A 1 94 ? 3.899 -20.538 5.248 1.00 24.66 94 ASP A C 1
ATOM 753 O O . ASP A 1 94 ? 4.954 -21.101 4.860 1.00 25.99 94 ASP A O 1
ATOM 758 N N . VAL A 1 95 ? 3.301 -20.766 6.392 1.00 20.32 95 VAL A N 1
ATOM 759 C CA . VAL A 1 95 ? 3.608 -21.978 7.198 1.00 21.22 95 VAL A CA 1
ATOM 760 C C . VAL A 1 95 ? 2.281 -22.597 7.561 1.00 23.15 95 VAL A C 1
ATOM 761 O O . VAL A 1 95 ? 1.476 -21.902 8.216 1.00 22.75 95 VAL A O 1
ATOM 765 N N . VAL A 1 96 ? 2.062 -23.837 7.123 1.00 22.86 96 VAL A N 1
ATOM 766 C CA . VAL A 1 96 ? 0.815 -24.590 7.350 1.00 24.62 96 VAL A CA 1
ATOM 767 C C . VAL A 1 96 ? 1.037 -25.505 8.560 1.00 27.89 96 VAL A C 1
ATOM 768 O O . VAL A 1 96 ? 2.083 -26.238 8.640 1.00 27.51 96 VAL A O 1
ATOM 772 N N . GLY A 1 97 ? 0.135 -25.432 9.537 1.00 25.54 97 GLY A N 1
ATOM 773 C CA . GLY A 1 97 ? 0.250 -26.235 10.754 1.00 25.42 97 GLY A CA 1
ATOM 774 C C . GLY A 1 97 ? 1.031 -25.591 11.866 1.00 26.63 97 GLY A C 1
ATOM 775 O O . GLY A 1 97 ? 1.556 -24.437 11.729 1.00 28.61 97 GLY A O 1
ATOM 776 N N . ALA A 1 98 ? 1.116 -26.279 12.991 1.00 27.49 98 ALA A N 1
ATOM 777 C CA . ALA A 1 98 ? 1.709 -25.799 14.245 1.00 25.98 98 ALA A CA 1
ATOM 778 C C . ALA A 1 98 ? 3.231 -25.922 14.184 1.00 30.03 98 ALA A C 1
ATOM 779 O O . ALA A 1 98 ? 3.825 -26.857 14.780 1.00 30.14 98 ALA A O 1
ATOM 781 N N . ARG A 1 99 ? 3.865 -24.960 13.529 1.00 25.21 99 ARG A N 1
ATOM 782 C CA . ARG A 1 99 ? 5.331 -24.974 13.284 1.00 27.51 99 ARG A CA 1
ATOM 783 C C . ARG A 1 99 ? 5.940 -23.590 13.496 1.00 22.08 99 ARG A C 1
ATOM 784 O O . ARG A 1 99 ? 6.392 -22.971 12.519 1.00 23.73 99 ARG A O 1
ATOM 792 N N . PRO A 1 100 ? 5.941 -23.114 14.747 1.00 24.38 100 PRO A N 1
ATOM 793 C CA . PRO A 1 100 ? 6.441 -21.775 15.086 1.00 23.75 100 PRO A CA 1
ATOM 794 C C . PRO A 1 100 ? 7.925 -21.636 14.689 1.00 25.18 100 PRO A C 1
ATOM 795 O O . PRO A 1 100 ? 8.335 -20.569 14.321 1.00 23.46 100 PRO A O 1
ATOM 799 N N . ASP A 1 101 ? 8.736 -22.680 14.902 1.00 25.65 101 ASP A N 1
ATOM 800 C CA . ASP A 1 101 ? 10.174 -22.616 14.556 1.00 28.38 101 ASP A CA 1
ATOM 801 C C . ASP A 1 101 ? 10.368 -22.297 13.073 1.00 24.38 101 ASP A C 1
ATOM 802 O O . ASP A 1 101 ? 11.264 -21.458 12.778 1.00 25.02 101 ASP A O 1
ATOM 807 N N . LEU A 1 102 ? 9.639 -22.952 12.164 1.00 22.66 102 LEU A N 1
ATOM 808 C CA . LEU A 1 102 ? 9.734 -22.725 10.710 1.00 21.92 102 LEU A CA 1
ATOM 809 C C . LEU A 1 102 ? 9.291 -21.273 10.429 1.00 20.98 102 LEU A C 1
ATOM 810 O O . LEU A 1 102 ? 9.912 -20.578 9.618 1.00 22.83 102 LEU A O 1
ATOM 815 N N . LEU A 1 103 ? 8.235 -20.825 11.074 1.00 20.94 103 LEU A N 1
ATOM 816 C CA . LEU A 1 103 ? 7.779 -19.431 10.842 1.00 19.77 103 LEU A CA 1
ATOM 817 C C . LEU A 1 103 ? 8.903 -18.482 11.224 1.00 20.09 103 LEU A C 1
ATOM 818 O O . LEU A 1 103 ? 9.145 -17.507 10.487 1.00 19.99 103 LEU A O 1
ATOM 823 N N . ARG A 1 104 ? 9.479 -18.653 12.414 1.00 21.36 104 ARG A N 1
ATOM 824 C CA . ARG A 1 104 ? 10.529 -17.775 12.932 1.00 20.67 104 ARG A CA 1
ATOM 825 C C . ARG A 1 104 ? 11.660 -17.779 11.902 1.00 21.48 104 ARG A C 1
ATOM 826 O O . ARG A 1 104 ? 12.165 -16.702 11.622 1.00 22.16 104 ARG A O 1
ATOM 834 N N . GLU A 1 105 ? 12.053 -18.946 11.402 1.00 22.65 105 GLU A N 1
ATOM 835 C CA . GLU A 1 105 ? 13.154 -19.068 10.395 1.00 23.84 105 GLU A CA 1
ATOM 836 C C . GLU A 1 105 ? 12.802 -18.222 9.157 1.00 22.96 105 GLU A C 1
ATOM 837 O O . GLU A 1 105 ? 13.645 -17.483 8.677 1.00 23.08 105 GLU A O 1
ATOM 843 N N . LYS A 1 106 ? 11.581 -18.333 8.651 1.00 22.48 106 LYS A N 1
ATOM 844 C CA . LYS A 1 106 ? 11.218 -17.608 7.427 1.00 22.58 106 LYS A CA 1
ATOM 845 C C . LYS A 1 106 ? 11.239 -16.107 7.662 1.00 20.96 106 LYS A C 1
ATOM 846 O O . LYS A 1 106 ? 11.665 -15.363 6.768 1.00 22.45 106 LYS A O 1
ATOM 852 N N . VAL A 1 107 ? 10.751 -15.637 8.804 1.00 19.46 107 VAL A N 1
ATOM 853 C CA . VAL A 1 107 ? 10.751 -14.205 9.145 1.00 20.24 107 VAL A CA 1
ATOM 854 C C . VAL A 1 107 ? 12.192 -13.724 9.294 1.00 21.94 107 VAL A C 1
ATOM 855 O O . VAL A 1 107 ? 12.529 -12.661 8.745 1.00 22.46 107 VAL A O 1
ATOM 859 N N . GLU A 1 108 ? 12.981 -14.419 10.090 1.00 22.62 108 GLU A N 1
ATOM 860 C CA . GLU A 1 108 ? 14.417 -14.040 10.251 1.00 25.34 108 GLU A CA 1
ATOM 861 C C . GLU A 1 108 ? 15.119 -13.927 8.890 1.00 25.10 108 GLU A C 1
ATOM 862 O O . GLU A 1 108 ? 15.889 -12.932 8.688 1.00 27.27 108 GLU A O 1
ATOM 868 N N . ASN A 1 109 ? 14.860 -14.863 7.986 1.00 23.60 109 ASN A N 1
ATOM 869 C CA . ASN A 1 109 ? 15.551 -14.922 6.680 1.00 28.17 109 ASN A CA 1
ATOM 870 C C . ASN A 1 109 ? 15.132 -13.683 5.883 1.00 27.33 109 ASN A C 1
ATOM 871 O O . ASN A 1 109 ? 15.973 -12.995 5.285 1.00 27.23 109 ASN A O 1
ATOM 876 N N . ILE A 1 110 ? 13.832 -13.395 5.813 1.00 22.36 110 ILE A N 1
ATOM 877 C CA . ILE A 1 110 ? 13.383 -12.206 5.057 1.00 23.34 110 ILE A CA 1
ATOM 878 C C . ILE A 1 110 ? 14.079 -10.971 5.639 1.00 24.79 110 ILE A C 1
ATOM 879 O O . ILE A 1 110 ? 14.587 -10.147 4.867 1.00 25.77 110 ILE A O 1
ATOM 884 N N . LEU A 1 111 ? 14.071 -10.767 6.962 1.00 23.44 111 LEU A N 1
ATOM 885 C CA . LEU A 1 111 ? 14.652 -9.561 7.602 1.00 24.02 111 LEU A CA 1
ATOM 886 C C . LEU A 1 111 ? 16.155 -9.459 7.320 1.00 26.97 111 LEU A C 1
ATOM 887 O O . LEU A 1 111 ? 16.593 -8.330 7.050 1.00 29.82 111 LEU A O 1
ATOM 892 N N . LYS A 1 112 ? 16.849 -10.578 7.398 1.00 27.74 112 LYS A N 1
ATOM 893 C CA . LYS A 1 112 ? 18.329 -10.648 7.190 1.00 29.94 112 LYS A CA 1
ATOM 894 C C . LYS A 1 112 ? 18.646 -10.072 5.804 1.00 36.43 112 LYS A C 1
ATOM 895 O O . LYS A 1 112 ? 19.566 -9.233 5.693 1.00 38.35 112 LYS A O 1
ATOM 901 N N . ASN A 1 113 ? 17.894 -10.492 4.792 1.00 30.99 113 ASN A N 1
ATOM 902 C CA . ASN A 1 113 ? 18.248 -10.365 3.357 1.00 34.90 113 ASN A CA 1
ATOM 903 C C . ASN A 1 113 ? 17.648 -9.144 2.682 1.00 34.26 113 ASN A C 1
ATOM 904 O O . ASN A 1 113 ? 17.898 -9.018 1.485 1.00 42.25 113 ASN A O 1
ATOM 909 N N . LEU A 1 114 ? 16.827 -8.328 3.329 1.00 33.57 114 LEU A N 1
ATOM 910 C CA . LEU A 1 114 ? 16.146 -7.252 2.581 1.00 37.88 114 LEU A CA 1
ATOM 911 C C . LEU A 1 114 ? 17.039 -6.012 2.511 1.00 41.85 114 LEU A C 1
ATOM 912 O O . LEU A 1 114 ? 18.061 -5.936 3.227 1.00 43.55 114 LEU A O 1
ATOM 917 N N . GLU A 1 115 ? 16.695 -5.141 1.567 1.00 38.21 115 GLU A N 1
ATOM 918 C CA . GLU A 1 115 ? 17.337 -3.816 1.332 1.00 41.73 115 GLU A CA 1
ATOM 919 C C . GLU A 1 115 ? 16.627 -2.714 2.123 1.00 39.94 115 GLU A C 1
ATOM 920 O O . GLU A 1 115 ? 15.531 -2.756 2.681 1.00 39.43 115 GLU A O 1
#

Secondary structure (DSSP, 8-state):
-----PPPSSEE---HHHHHHHHHSSS-EEEEEE-TT-HHHHHTHHHHHHHHHH-TTSEEEEEETTT-HHHHHHHT--SSSEEEEEETTEEEEEEESS-HHHHHHHHHHHHHH--

Radius of gyration: 13.76 Å; Cα contacts (8 Å, |Δi|>4): 176; chains: 1; bounding box: 34×28×40 Å

B-factor: mean 31.05, std 15.96, range [15.68, 99.27]

Foldseek 3Di:
DQDDDDDDLAAEDQEPVSVQVVQQAQAKEKEKEAEPPDPLRVVCSVVSSVLCVVCVSYHYYYYHCVNYVVVCVVVVPDAPTKMWIHGNNGTDDMDGTNCSVVVSVSVVVCVVPDD